Protein AF-A0ABD0NI26-F1 (afdb_mono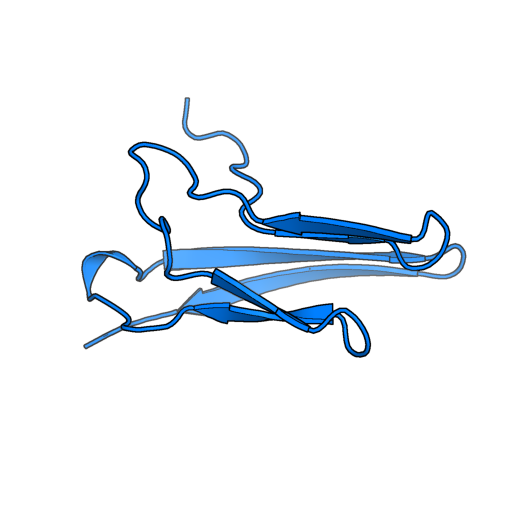mer)

Radius of gyration: 13.02 Å; Cα contacts (8 Å, |Δi|>4): 105; chains: 1; bounding box: 32×22×35 Å

Secondary structure (DSSP, 8-state):
-------EEEETTTTEEEE---GGGTTTT-EEE-TTT--EEE-S--GGG-EEEEEEEE-SS-EEEEEEEE---

InterPro domains:
  IPR013783 Immunoglobulin-like fold [G3DSA:2.60.40.10] (1-73)
  IPR036179 Immunoglobulin-like domain superfamily [SSF48726] (23-72)

Nearest PDB structures (foldseek):
  1a7b-assembly1_A  TM=7.663E-01  e=9.475E-02  Rattus norvegicus
  1cdc-assembly1_A  TM=8.011E-01  e=2.111E-01  Rattus norvegicus
  4u7m-assembly1_A  TM=7.378E-01  e=3.457E-01  Homo sapiens
  2wim-assembly1_A  TM=7.732E-01  e=5.322E-01  Homo sapiens

Structure (mmCIF, N/CA/C/O backbone):
data_AF-A0ABD0NI26-F1
#
_entry.id   AF-A0ABD0NI26-F1
#
loop_
_atom_site.group_PDB
_atom_site.id
_atom_site.type_symbol
_atom_site.label_atom_id
_atom_site.label_alt_id
_atom_site.label_comp_id
_atom_site.label_asym_id
_atom_site.label_entity_id
_atom_site.label_seq_id
_atom_site.pdbx_PDB_ins_code
_atom_site.Cartn_x
_atom_site.Cartn_y
_atom_site.Cartn_z
_atom_site.occupancy
_atom_site.B_iso_or_equiv
_atom_site.auth_seq_id
_atom_site.auth_comp_id
_atom_site.auth_asym_id
_atom_site.auth_atom_id
_atom_site.pdbx_PDB_model_num
ATOM 1 N N . MET A 1 1 ? -21.274 -2.642 -6.283 1.00 36.91 1 MET A N 1
ATOM 2 C CA . MET A 1 1 ? -20.144 -2.729 -7.235 1.00 36.91 1 MET A CA 1
ATOM 3 C C . MET A 1 1 ? -18.866 -2.293 -6.516 1.00 36.91 1 MET A C 1
ATOM 5 O O . MET A 1 1 ? -18.562 -1.112 -6.502 1.00 36.91 1 MET A O 1
ATOM 9 N N . PHE A 1 2 ? -18.142 -3.206 -5.859 1.00 36.47 2 PHE A N 1
ATOM 10 C CA . PHE A 1 2 ? -16.888 -2.882 -5.153 1.00 36.47 2 PHE A CA 1
ATOM 11 C C . PHE A 1 2 ? -15.693 -3.158 -6.076 1.00 36.47 2 PHE A C 1
ATOM 13 O O . PHE A 1 2 ? -14.954 -4.123 -5.909 1.00 36.47 2 PHE A O 1
ATOM 20 N N . GLY A 1 3 ? -15.579 -2.370 -7.145 1.00 48.50 3 GLY A N 1
ATOM 21 C CA . GLY A 1 3 ? -14.537 -2.529 -8.157 1.00 48.50 3 GLY A CA 1
ATOM 22 C C . GLY A 1 3 ? -13.364 -1.588 -7.900 1.00 48.50 3 GLY A C 1
ATOM 23 O O . GLY A 1 3 ? -13.505 -0.385 -8.069 1.00 48.50 3 GLY A O 1
ATOM 24 N N . ASN A 1 4 ? -12.211 -2.146 -7.525 1.00 66.31 4 ASN A N 1
ATOM 25 C CA . ASN A 1 4 ? -10.874 -1.546 -7.638 1.00 66.31 4 ASN A CA 1
ATOM 26 C C . ASN A 1 4 ? -10.726 -0.094 -7.147 1.00 66.31 4 ASN A C 1
ATOM 28 O O . ASN A 1 4 ? -10.325 0.786 -7.908 1.00 66.31 4 ASN A O 1
ATOM 32 N N . THR A 1 5 ? -10.965 0.162 -5.861 1.00 85.81 5 THR A N 1
ATOM 33 C CA . THR A 1 5 ? -10.456 1.404 -5.268 1.00 85.81 5 THR A CA 1
ATOM 34 C C . THR A 1 5 ? -8.931 1.383 -5.273 1.00 85.81 5 THR A C 1
ATOM 36 O O . THR A 1 5 ? -8.314 0.582 -4.573 1.00 85.81 5 THR A O 1
ATOM 39 N N . VAL A 1 6 ? -8.326 2.289 -6.036 1.00 91.50 6 VAL A N 1
ATOM 40 C CA . VAL A 1 6 ? -6.898 2.589 -5.937 1.00 91.50 6 VAL A CA 1
ATOM 41 C C . VAL A 1 6 ? -6.708 3.559 -4.779 1.00 91.50 6 VAL A C 1
ATOM 43 O O . VAL A 1 6 ? -7.236 4.667 -4.812 1.00 91.50 6 VAL A O 1
ATOM 46 N N . ILE A 1 7 ? -5.979 3.133 -3.749 1.00 93.88 7 ILE A N 1
ATOM 47 C CA . ILE A 1 7 ? -5.648 3.982 -2.593 1.00 93.88 7 ILE A CA 1
ATOM 48 C C . ILE A 1 7 ? -4.291 4.672 -2.754 1.00 93.88 7 ILE A C 1
ATOM 50 O O . ILE A 1 7 ? -4.061 5.707 -2.137 1.00 93.88 7 ILE A O 1
ATOM 54 N N . ALA A 1 8 ? -3.415 4.144 -3.615 1.00 95.19 8 ALA A N 1
ATOM 55 C CA . ALA A 1 8 ? -2.165 4.788 -3.988 1.00 95.19 8 ALA A CA 1
ATOM 56 C C . ALA A 1 8 ? -1.722 4.407 -5.405 1.00 95.19 8 ALA A C 1
ATOM 58 O O . ALA A 1 8 ? -1.899 3.266 -5.837 1.00 95.19 8 ALA A O 1
ATOM 59 N N . GLU A 1 9 ? -1.114 5.362 -6.100 1.00 95.06 9 GLU A N 1
ATOM 60 C CA . GLU A 1 9 ? -0.465 5.195 -7.396 1.00 95.06 9 GLU A CA 1
ATOM 61 C C . GLU A 1 9 ? 0.949 5.784 -7.327 1.00 95.06 9 GLU A C 1
ATOM 63 O O . GLU A 1 9 ? 1.150 6.906 -6.859 1.00 95.06 9 GLU A O 1
ATOM 68 N N . PHE A 1 10 ? 1.922 5.022 -7.824 1.00 94.56 10 PHE A N 1
ATOM 69 C CA . PHE A 1 10 ? 3.319 5.424 -7.931 1.00 94.56 10 PHE A CA 1
ATOM 70 C C . PHE A 1 10 ? 3.801 5.183 -9.363 1.00 94.56 10 PHE A C 1
ATOM 72 O O . PHE A 1 10 ? 3.901 4.040 -9.812 1.00 94.56 10 PHE A O 1
ATOM 79 N N . ASN A 1 11 ? 4.120 6.259 -10.081 1.00 93.62 11 ASN A N 1
ATOM 80 C CA . ASN A 1 11 ? 4.682 6.206 -11.423 1.00 93.62 11 ASN A CA 1
ATOM 81 C C . ASN A 1 11 ? 5.987 7.001 -11.477 1.00 93.62 11 ASN A C 1
ATOM 83 O O . ASN A 1 11 ? 5.997 8.230 -11.557 1.00 93.62 11 ASN A O 1
ATOM 87 N N . ARG A 1 12 ? 7.100 6.264 -11.485 1.00 89.69 12 ARG A N 1
ATOM 88 C CA . ARG A 1 12 ? 8.448 6.837 -11.509 1.00 89.69 12 ARG A CA 1
ATOM 89 C C . ARG A 1 12 ? 8.758 7.592 -12.803 1.00 89.69 12 ARG A C 1
ATOM 91 O O . ARG A 1 12 ? 9.435 8.610 -12.754 1.00 89.69 12 ARG A O 1
ATOM 98 N N . THR A 1 13 ? 8.282 7.103 -13.949 1.00 90.69 13 THR A N 1
ATOM 99 C CA . THR A 1 13 ? 8.600 7.675 -15.268 1.00 90.69 13 THR A CA 1
ATOM 100 C C . THR A 1 13 ? 7.877 8.996 -15.497 1.00 90.69 13 THR A C 1
ATOM 102 O O . THR A 1 13 ? 8.482 9.947 -15.973 1.00 90.69 13 THR A O 1
ATOM 105 N N . ALA A 1 14 ? 6.599 9.063 -15.127 1.00 92.31 14 ALA A N 1
ATOM 106 C CA . ALA A 1 14 ? 5.786 10.270 -15.248 1.00 92.31 14 ALA A CA 1
ATOM 107 C C . ALA A 1 14 ? 5.896 11.202 -14.027 1.00 92.31 14 ALA A C 1
ATOM 109 O O . ALA A 1 14 ? 5.206 12.215 -13.988 1.00 92.31 14 ALA A O 1
ATOM 110 N N . GLN A 1 15 ? 6.701 10.838 -13.017 1.00 90.38 15 GLN A N 1
ATOM 111 C CA . GLN A 1 15 ? 6.783 11.526 -11.719 1.00 90.38 15 GLN A CA 1
ATOM 112 C C . GLN A 1 15 ? 5.403 11.780 -11.086 1.00 90.38 15 GLN A C 1
ATOM 114 O O . GLN A 1 15 ? 5.151 12.818 -10.476 1.00 90.38 15 GLN A O 1
ATOM 119 N N . ARG A 1 16 ? 4.48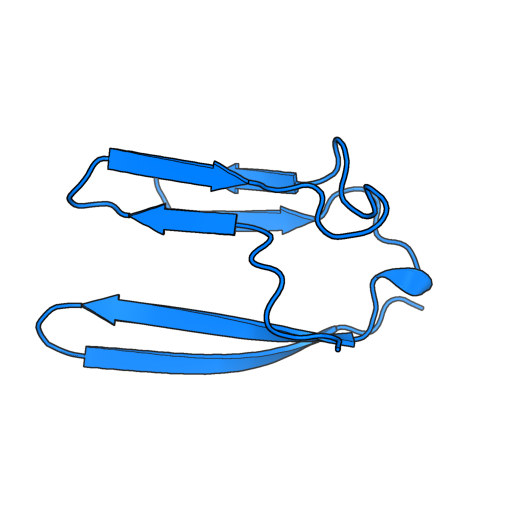6 10.821 -11.250 1.00 92.56 16 ARG A N 1
ATOM 120 C CA . ARG A 1 16 ? 3.120 10.913 -10.734 1.00 92.56 16 ARG A CA 1
ATOM 121 C C . ARG A 1 16 ? 3.005 10.077 -9.471 1.00 92.56 16 ARG A C 1
ATOM 123 O O . ARG A 1 16 ? 3.166 8.857 -9.509 1.00 92.56 16 ARG A O 1
ATOM 130 N N . PHE A 1 17 ? 2.673 10.745 -8.375 1.00 93.62 17 PHE A N 1
ATOM 131 C CA . PH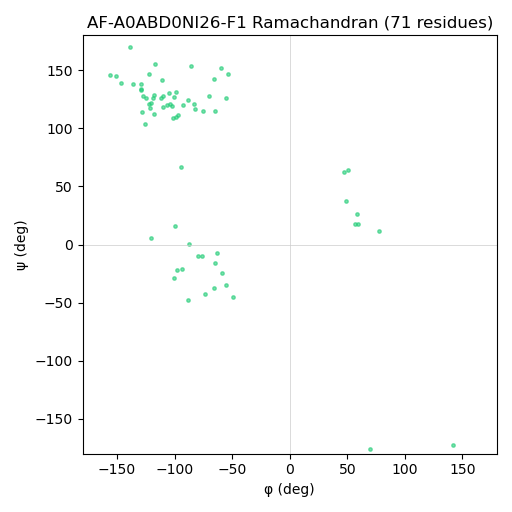E A 1 17 ? 2.452 10.138 -7.069 1.00 93.62 17 PHE A CA 1
ATOM 132 C C . PHE A 1 17 ? 1.095 10.593 -6.562 1.00 93.62 17 PHE A C 1
ATOM 134 O O . PHE A 1 17 ? 0.784 11.785 -6.586 1.00 93.62 17 PHE A O 1
ATOM 141 N N . HIS A 1 18 ? 0.258 9.649 -6.162 1.00 92.88 18 HIS A N 1
ATOM 142 C CA . HIS A 1 18 ? -1.094 9.967 -5.739 1.00 92.88 18 HIS A CA 1
ATOM 143 C C . HIS A 1 18 ? -1.548 9.020 -4.640 1.00 92.88 18 HIS A C 1
ATOM 145 O O . HIS A 1 18 ? -1.320 7.816 -4.724 1.00 92.88 18 HIS A O 1
ATOM 151 N N . THR A 1 19 ? -2.238 9.561 -3.642 1.00 95.25 19 THR A N 1
ATOM 152 C CA . THR A 1 19 ? -2.982 8.791 -2.647 1.00 95.25 19 THR A CA 1
ATOM 153 C C . THR A 1 19 ? -4.444 9.215 -2.667 1.00 95.25 19 THR A C 1
ATOM 155 O O . THR A 1 19 ? -4.779 10.373 -2.919 1.00 95.25 19 THR A O 1
ATOM 158 N N . SER A 1 20 ? -5.327 8.260 -2.401 1.00 93.31 20 SER A N 1
ATOM 159 C CA . SER A 1 20 ? -6.768 8.467 -2.350 1.00 93.31 20 SER A CA 1
ATOM 160 C C . SER A 1 20 ? -7.309 7.889 -1.057 1.00 93.31 20 SER A C 1
ATOM 162 O O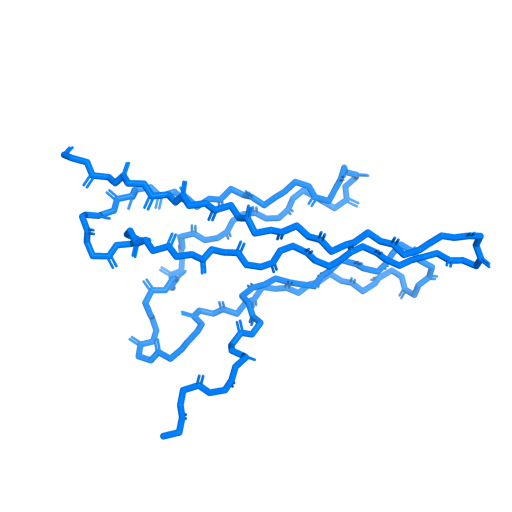 . SER A 1 20 ? -7.011 6.754 -0.693 1.00 93.31 20 SER A O 1
ATOM 164 N N . ALA A 1 21 ? -8.165 8.653 -0.381 1.00 90.12 21 ALA A N 1
ATOM 165 C CA . ALA A 1 21 ? -8.807 8.217 0.855 1.00 90.12 21 ALA A CA 1
ATOM 166 C C . ALA A 1 21 ? -9.737 6.999 0.670 1.00 90.12 21 ALA A C 1
ATOM 168 O O . ALA A 1 21 ? -10.226 6.453 1.660 1.00 90.12 21 ALA A O 1
ATOM 169 N N . GLY A 1 22 ? -9.973 6.580 -0.575 1.00 87.00 22 GLY A N 1
ATOM 170 C CA . GLY A 1 22 ? -10.889 5.507 -0.925 1.00 87.00 22 GLY A CA 1
ATOM 171 C C . GLY A 1 22 ? -12.362 5.875 -0.708 1.00 87.00 22 GLY A C 1
ATOM 172 O O . GLY A 1 22 ? -12.678 7.021 -0.363 1.00 87.00 22 GLY A O 1
ATOM 173 N N . PRO A 1 23 ? -13.276 4.910 -0.919 1.00 82.44 23 PRO A N 1
ATOM 174 C CA . PRO A 1 23 ? -14.682 5.043 -0.586 1.00 82.44 23 PRO A CA 1
ATOM 175 C C . PRO A 1 23 ? -14.843 5.457 0.870 1.00 82.44 23 PRO A C 1
ATOM 177 O O . PRO A 1 23 ? -14.029 5.097 1.727 1.00 82.44 23 PRO A O 1
ATOM 180 N N . ASP A 1 24 ? -15.880 6.246 1.129 1.00 86.25 24 ASP A N 1
ATOM 181 C CA . ASP A 1 24 ? -16.269 6.679 2.473 1.00 86.25 24 ASP A CA 1
ATOM 182 C C . ASP A 1 24 ? -15.165 7.402 3.252 1.00 86.25 24 ASP A C 1
ATOM 184 O O . ASP A 1 24 ? -15.237 7.528 4.473 1.00 86.25 24 ASP A O 1
ATOM 188 N N . LYS A 1 25 ? -14.128 7.892 2.555 1.00 87.81 25 LYS A N 1
ATOM 189 C CA . LYS A 1 25 ? -12.982 8.570 3.170 1.00 87.81 25 LYS A CA 1
ATOM 190 C C . LYS A 1 25 ? -12.253 7.693 4.201 1.00 87.81 25 LYS A C 1
ATOM 192 O O . LYS A 1 25 ? -11.595 8.216 5.103 1.00 87.81 25 LYS A O 1
ATOM 197 N N . ARG A 1 26 ? -12.324 6.360 4.061 1.00 89.31 26 ARG A N 1
ATOM 198 C CA . ARG A 1 26 ? -11.752 5.383 5.008 1.00 89.31 26 ARG A CA 1
ATOM 199 C C . ARG A 1 26 ? -10.304 5.699 5.361 1.00 89.31 26 ARG A C 1
ATOM 201 O O . ARG A 1 26 ? -9.942 5.673 6.533 1.00 89.31 26 ARG A O 1
ATOM 208 N N . PHE A 1 27 ? -9.476 6.031 4.379 1.00 93.12 27 PHE A N 1
ATOM 209 C CA . PHE A 1 27 ? -8.045 6.273 4.567 1.00 93.12 27 PHE A CA 1
ATOM 210 C C . PHE A 1 27 ? -7.671 7.762 4.643 1.00 93.12 27 PHE A C 1
ATOM 212 O O . PHE A 1 27 ? -6.503 8.124 4.498 1.00 93.12 27 PHE A O 1
ATOM 219 N N . THR A 1 28 ? -8.638 8.658 4.866 1.00 93.38 28 THR A N 1
ATOM 220 C CA . THR A 1 28 ? -8.366 10.099 4.970 1.00 93.38 28 THR A CA 1
ATOM 221 C C . THR A 1 28 ? -7.323 10.393 6.042 1.00 93.38 28 THR A C 1
ATOM 223 O O . THR A 1 28 ? -7.499 10.010 7.195 1.00 93.38 28 THR A O 1
ATOM 226 N N . ARG A 1 29 ? -6.263 11.119 5.652 1.00 94.19 29 ARG A N 1
ATOM 227 C CA . ARG A 1 29 ? -5.118 11.499 6.505 1.00 94.19 29 ARG A CA 1
ATOM 228 C C . ARG A 1 29 ? -4.349 10.314 7.111 1.00 94.19 29 ARG A C 1
ATOM 230 O O . ARG A 1 29 ? -3.626 10.507 8.078 1.00 94.19 29 ARG A O 1
ATOM 237 N N . ARG A 1 30 ? -4.510 9.106 6.562 1.00 96.12 30 ARG A N 1
ATOM 238 C CA . ARG A 1 30 ? -3.862 7.880 7.056 1.00 96.12 30 ARG A CA 1
ATOM 239 C C . ARG A 1 30 ? -2.960 7.203 6.027 1.00 96.12 30 ARG A C 1
ATOM 241 O O . ARG A 1 30 ? -2.500 6.101 6.280 1.00 96.12 30 ARG A O 1
ATOM 248 N N . LEU A 1 31 ? -2.745 7.816 4.862 1.00 96.38 31 LEU A N 1
ATOM 249 C CA . LEU A 1 31 ? -1.877 7.280 3.811 1.00 96.38 31 LEU A CA 1
ATOM 250 C C . LEU A 1 31 ? -0.638 8.147 3.664 1.00 96.38 31 LEU A C 1
ATOM 252 O O . LEU A 1 31 ? -0.754 9.344 3.403 1.00 96.38 31 LEU A O 1
ATOM 256 N N . GLU A 1 32 ? 0.523 7.516 3.750 1.00 96.62 32 GLU A N 1
ATOM 257 C CA . GLU A 1 32 ? 1.819 8.133 3.488 1.00 96.62 32 GLU A CA 1
ATOM 258 C C . GLU A 1 32 ? 2.508 7.346 2.373 1.00 96.62 32 GLU A C 1
ATOM 260 O O . GLU A 1 32 ? 2.701 6.137 2.493 1.00 96.62 32 GLU A O 1
ATOM 265 N N . LEU A 1 33 ? 2.829 8.017 1.264 1.00 95.81 33 LEU A N 1
ATOM 266 C CA . LEU A 1 33 ? 3.514 7.416 0.122 1.00 95.81 33 LEU A CA 1
ATOM 267 C C . LEU A 1 33 ? 4.930 7.983 0.036 1.00 95.81 33 LEU A C 1
ATOM 269 O O . LEU A 1 33 ? 5.113 9.180 -0.173 1.00 95.81 33 LEU A O 1
ATOM 273 N N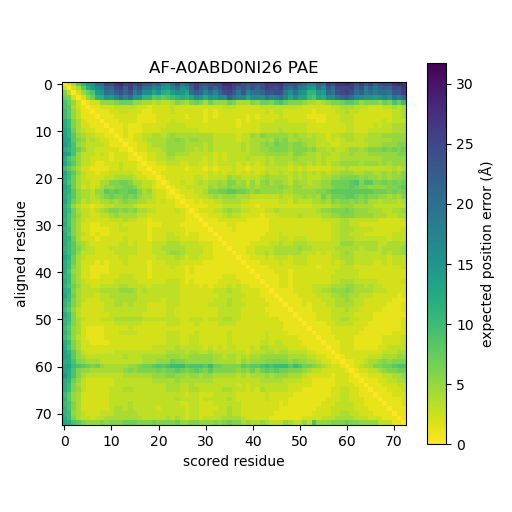 . ASP A 1 34 ? 5.929 7.120 0.159 1.00 95.19 34 ASP A N 1
ATOM 274 C CA . ASP A 1 34 ? 7.322 7.478 -0.074 1.00 95.19 34 ASP A CA 1
ATOM 275 C C . ASP A 1 34 ? 7.574 7.604 -1.587 1.00 95.19 34 ASP A C 1
ATOM 277 O O . ASP A 1 34 ? 7.502 6.630 -2.339 1.00 9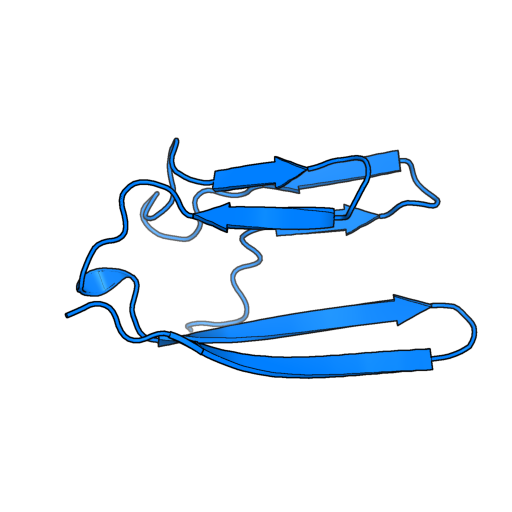5.19 34 ASP A O 1
ATOM 281 N N . HIS A 1 35 ? 7.882 8.818 -2.046 1.00 91.69 35 HIS A N 1
ATOM 282 C CA . HIS A 1 35 ? 8.104 9.117 -3.465 1.00 91.69 35 HIS A CA 1
ATOM 283 C C . HIS A 1 35 ? 9.468 8.637 -4.003 1.00 91.69 35 HIS A C 1
ATOM 285 O O . HIS A 1 35 ? 9.685 8.660 -5.216 1.00 91.69 35 HIS A O 1
ATOM 291 N N . GLN A 1 36 ? 10.388 8.193 -3.142 1.00 90.69 36 GLN A N 1
ATOM 292 C CA . GLN A 1 36 ? 11.663 7.592 -3.540 1.00 90.69 36 GLN A CA 1
ATOM 293 C C . GLN A 1 36 ? 11.525 6.082 -3.733 1.00 90.69 36 GLN A C 1
ATOM 295 O O . GLN A 1 36 ? 11.973 5.544 -4.749 1.00 90.69 36 GLN A O 1
ATOM 300 N N . THR A 1 37 ? 10.902 5.400 -2.768 1.00 91.94 37 THR A N 1
ATOM 301 C CA . THR A 1 37 ? 10.835 3.928 -2.740 1.00 91.94 37 THR A CA 1
ATOM 302 C C . THR A 1 37 ? 9.529 3.361 -3.297 1.00 91.94 37 THR A C 1
ATOM 304 O O . THR A 1 37 ? 9.498 2.207 -3.725 1.00 91.94 37 THR A O 1
ATOM 307 N N . GLY A 1 38 ? 8.458 4.158 -3.325 1.00 92.00 38 GLY A N 1
ATOM 308 C CA . GLY A 1 38 ? 7.102 3.702 -3.638 1.00 92.00 38 GLY A CA 1
ATOM 309 C C . GLY A 1 38 ? 6.415 2.978 -2.477 1.00 92.00 38 GLY A C 1
ATOM 310 O O . GLY A 1 38 ? 5.378 2.346 -2.685 1.00 92.00 38 GLY A O 1
ATOM 311 N N . SER A 1 39 ? 6.981 3.046 -1.268 1.00 94.69 39 SER A N 1
ATOM 312 C CA . SER A 1 39 ? 6.400 2.430 -0.072 1.00 94.69 39 SER A CA 1
ATOM 313 C C . SER A 1 39 ? 5.135 3.169 0.352 1.00 94.69 39 SER A C 1
ATOM 315 O O . SER A 1 39 ? 5.156 4.386 0.524 1.00 94.69 39 SER A O 1
ATOM 317 N N . LEU A 1 40 ? 4.038 2.432 0.535 1.00 95.56 40 LEU A N 1
ATOM 318 C CA . LEU A 1 40 ? 2.787 2.955 1.077 1.00 95.56 40 LEU A CA 1
ATOM 319 C C . LEU A 1 40 ? 2.632 2.516 2.533 1.00 95.56 40 LEU A C 1
ATOM 321 O O . LEU A 1 40 ? 2.535 1.320 2.812 1.00 95.56 40 LEU A O 1
ATOM 325 N N . THR A 1 41 ? 2.524 3.485 3.432 1.00 96.44 41 THR A N 1
ATOM 326 C CA . THR A 1 41 ? 2.231 3.272 4.850 1.00 96.44 41 THR A CA 1
ATOM 327 C C . THR A 1 41 ? 0.786 3.668 5.138 1.00 96.44 41 THR A C 1
ATOM 329 O O . THR A 1 41 ? 0.344 4.756 4.765 1.00 96.44 41 THR A O 1
ATOM 332 N N . ILE A 1 42 ? 0.048 2.785 5.820 1.00 95.75 42 ILE A N 1
ATOM 333 C CA . ILE A 1 42 ? -1.271 3.088 6.388 1.00 95.75 42 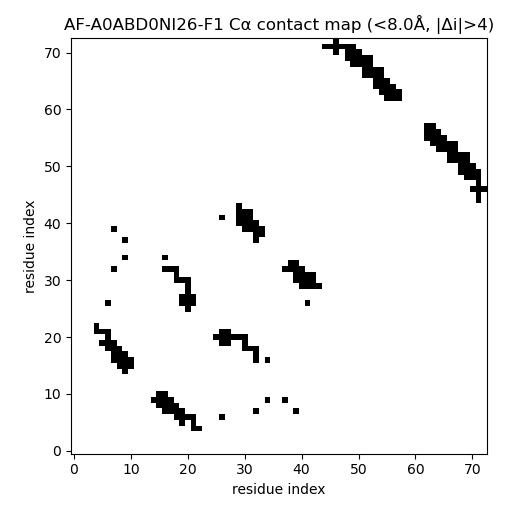ILE A CA 1
ATOM 334 C C . ILE A 1 42 ? -1.084 3.340 7.886 1.00 95.75 42 ILE A C 1
ATOM 336 O O . ILE A 1 42 ? -0.797 2.410 8.639 1.00 95.75 42 ILE A O 1
ATOM 340 N N . THR A 1 43 ? -1.214 4.589 8.327 1.00 96.81 43 THR A N 1
ATOM 341 C CA . THR A 1 43 ? -1.024 4.972 9.733 1.00 96.81 43 THR A CA 1
ATOM 342 C C . THR A 1 43 ? -2.307 4.798 10.544 1.00 96.81 43 THR A C 1
ATOM 344 O O . THR A 1 43 ? -3.418 4.863 10.012 1.00 96.81 43 THR A O 1
ATOM 347 N N . ASN A 1 44 ? -2.161 4.580 11.857 1.00 95.25 44 ASN A N 1
ATOM 348 C CA . ASN A 1 44 ? -3.278 4.350 12.782 1.00 95.25 44 ASN A CA 1
ATOM 349 C C . ASN A 1 44 ? -4.253 3.257 12.270 1.00 95.25 44 ASN A C 1
ATOM 351 O O . ASN A 1 44 ? -5.404 3.573 11.924 1.00 95.25 44 ASN A O 1
ATOM 355 N N . PRO A 1 45 ? -3.778 1.999 12.138 1.00 93.44 45 PRO A N 1
ATOM 356 C CA . PRO A 1 45 ? -4.566 0.903 11.586 1.00 93.44 45 PRO A CA 1
ATOM 357 C C . PRO A 1 45 ? -5.756 0.570 12.489 1.00 93.44 45 PRO A C 1
ATOM 359 O O . PRO A 1 45 ? -5.664 0.611 13.714 1.00 93.44 45 PRO A O 1
ATOM 362 N N . ARG A 1 46 ? -6.887 0.230 11.874 1.00 94.38 46 ARG A N 1
ATOM 363 C CA . ARG A 1 46 ? -8.124 -0.181 12.552 1.00 94.38 46 ARG A CA 1
ATOM 364 C C . ARG A 1 46 ? -8.461 -1.614 12.164 1.00 94.38 46 ARG A C 1
ATOM 366 O O . ARG A 1 46 ? -8.121 -2.042 11.066 1.00 94.38 46 ARG A O 1
ATOM 373 N N . THR A 1 47 ? -9.208 -2.334 12.996 1.00 95.69 47 THR A N 1
ATOM 374 C CA . THR A 1 47 ? -9.704 -3.686 12.657 1.00 95.69 47 THR A CA 1
ATOM 375 C C . THR A 1 47 ? -10.495 -3.689 11.345 1.00 95.69 47 THR A C 1
ATOM 377 O O . THR A 1 47 ? -10.345 -4.593 10.524 1.00 95.69 47 THR A O 1
ATOM 380 N N . THR A 1 48 ? -11.236 -2.607 11.079 1.00 92.44 48 THR A N 1
ATOM 381 C CA . THR A 1 48 ? -11.945 -2.366 9.817 1.00 92.44 48 THR A CA 1
ATOM 382 C C . THR A 1 48 ? -11.027 -2.190 8.617 1.00 92.44 48 THR A C 1
ATOM 384 O O . THR A 1 48 ? -11.526 -2.234 7.504 1.00 92.44 48 THR A O 1
ATOM 387 N N . ASP A 1 49 ? -9.725 -1.943 8.796 1.00 92.38 49 ASP A N 1
ATOM 388 C CA . ASP A 1 49 ? -8.724 -1.852 7.723 1.00 92.38 49 ASP A CA 1
ATOM 389 C C . ASP A 1 49 ? -8.247 -3.225 7.230 1.00 92.38 49 ASP A C 1
ATOM 391 O O . ASP A 1 49 ? -7.603 -3.305 6.185 1.00 92.38 49 ASP A O 1
ATOM 395 N N . SER A 1 50 ? -8.615 -4.303 7.926 1.00 94.88 50 SER A N 1
ATOM 396 C CA . SER A 1 50 ? -8.333 -5.671 7.493 1.00 94.88 50 SER A CA 1
ATOM 397 C C . SER A 1 50 ? -8.965 -5.985 6.134 1.00 94.88 50 SER A C 1
ATOM 399 O O . SER A 1 50 ? -9.997 -5.422 5.750 1.00 94.88 50 SER A O 1
ATOM 401 N N . GLY A 1 51 ? -8.339 -6.902 5.403 1.00 93.88 51 GLY A N 1
ATOM 402 C CA . GLY A 1 51 ? -8.796 -7.370 4.101 1.00 93.88 51 GLY A CA 1
ATOM 403 C C . GLY A 1 51 ? -7.653 -7.623 3.125 1.00 93.88 51 GLY A C 1
ATOM 404 O O . GLY A 1 51 ? -6.473 -7.557 3.474 1.00 93.88 51 GLY A O 1
ATOM 405 N N . ASP A 1 52 ? -8.024 -7.900 1.878 1.00 94.62 52 ASP A N 1
ATOM 406 C CA . ASP A 1 52 ? -7.080 -8.197 0.806 1.00 94.62 52 ASP A CA 1
ATOM 407 C C . ASP A 1 52 ? -6.690 -6.941 0.024 1.00 94.62 52 ASP A C 1
ATOM 409 O O . ASP A 1 52 ? -7.511 -6.299 -0.639 1.00 94.62 52 ASP A O 1
ATOM 413 N N . TYR A 1 53 ? -5.397 -6.638 0.030 1.00 93.56 53 TYR A N 1
ATOM 414 C CA . TYR A 1 53 ? -4.791 -5.547 -0.720 1.00 93.56 53 TYR A CA 1
ATOM 415 C C . TYR A 1 53 ? -4.122 -6.093 -1.979 1.00 93.56 53 TYR A C 1
ATOM 417 O O . TYR A 1 53 ? -3.291 -7.000 -1.924 1.00 93.56 53 TYR A O 1
ATOM 425 N N . LYS A 1 54 ? -4.468 -5.536 -3.142 1.00 94.81 54 LYS A N 1
ATOM 426 C CA . LYS A 1 54 ? -3.904 -5.954 -4.434 1.00 94.81 54 LYS A CA 1
ATOM 427 C C . LYS A 1 54 ? -2.789 -5.001 -4.856 1.00 94.81 54 LYS A C 1
ATOM 429 O O . LYS A 1 54 ? -3.059 -3.872 -5.256 1.00 94.81 54 LYS A O 1
ATOM 434 N N . LEU A 1 55 ? -1.551 -5.480 -4.822 1.00 94.19 55 LEU A N 1
ATOM 435 C CA . LEU A 1 55 ? -0.374 -4.788 -5.335 1.00 94.19 55 LEU A CA 1
ATOM 436 C C . LEU A 1 55 ? -0.177 -5.123 -6.816 1.00 94.19 55 LEU A C 1
ATOM 438 O O . LEU A 1 55 ? -0.044 -6.294 -7.180 1.00 94.19 55 LEU A O 1
ATOM 442 N N . LYS A 1 56 ? -0.121 -4.089 -7.659 1.00 94.31 56 LYS A N 1
ATOM 443 C CA . LYS A 1 56 ? 0.200 -4.203 -9.085 1.00 94.31 56 LYS A CA 1
ATOM 444 C C . LYS A 1 56 ? 1.428 -3.359 -9.392 1.00 94.31 56 LYS A C 1
ATOM 446 O O . LYS A 1 56 ? 1.388 -2.144 -9.244 1.00 94.31 56 LYS A O 1
ATOM 451 N N . ILE A 1 57 ? 2.504 -4.001 -9.831 1.00 93.50 57 ILE A N 1
ATOM 452 C CA . ILE A 1 57 ? 3.727 -3.334 -10.283 1.00 93.50 57 ILE A CA 1
ATOM 453 C C . ILE A 1 57 ? 3.929 -3.701 -11.747 1.00 93.50 57 ILE A C 1
ATOM 455 O O . ILE A 1 57 ? 3.907 -4.876 -12.109 1.00 93.50 57 ILE A O 1
ATOM 459 N N . SER A 1 58 ? 4.132 -2.705 -12.600 1.00 92.94 58 SER A N 1
ATOM 460 C CA . SER A 1 58 ? 4.369 -2.905 -14.029 1.00 92.94 58 SER A CA 1
ATOM 461 C C . SER A 1 58 ? 5.604 -2.146 -14.488 1.00 92.94 58 SER A C 1
ATOM 463 O O . SER A 1 58 ? 5.810 -0.991 -14.128 1.00 92.94 58 SER A O 1
ATOM 465 N N . SER A 1 59 ? 6.401 -2.800 -15.322 1.00 91.75 59 SER A N 1
ATOM 466 C CA . SER A 1 59 ? 7.550 -2.240 -16.031 1.00 91.75 59 SER A CA 1
ATOM 467 C C . SER A 1 59 ? 7.560 -2.776 -17.463 1.00 91.75 59 SER A C 1
ATOM 469 O O . SER A 1 59 ? 6.848 -3.732 -17.765 1.00 91.75 59 SER A O 1
ATOM 471 N N . SER A 1 60 ? 8.415 -2.228 -18.328 1.00 92.38 60 SER A N 1
ATOM 472 C CA . SER A 1 60 ? 8.581 -2.726 -19.703 1.00 92.38 60 SER A CA 1
ATOM 473 C C . SER A 1 60 ? 9.020 -4.193 -19.784 1.00 92.38 60 SER A C 1
ATOM 475 O O . SER A 1 60 ? 8.778 -4.847 -20.790 1.00 92.38 60 SER A O 1
ATOM 477 N N . ARG A 1 61 ? 9.667 -4.717 -18.733 1.00 94.12 61 ARG A N 1
ATOM 478 C CA . ARG A 1 61 ? 10.214 -6.082 -18.699 1.00 94.12 61 ARG A CA 1
ATOM 479 C C . ARG A 1 61 ? 9.334 -7.078 -17.951 1.00 94.12 61 ARG A C 1
ATOM 481 O O . ARG A 1 61 ? 9.404 -8.272 -18.221 1.00 94.12 61 ARG A O 1
ATOM 488 N N . ARG A 1 62 ? 8.562 -6.619 -16.963 1.00 94.81 62 ARG A N 1
ATOM 489 C CA . ARG A 1 62 ? 7.803 -7.502 -16.068 1.00 94.81 62 ARG A CA 1
ATOM 490 C C . ARG A 1 62 ? 6.605 -6.803 -15.443 1.00 94.81 62 ARG A C 1
ATOM 492 O O . ARG A 1 62 ? 6.693 -5.635 -15.060 1.00 94.81 62 ARG A O 1
ATOM 499 N N . SER A 1 63 ? 5.539 -7.575 -15.251 1.00 94.75 63 SER A N 1
ATOM 500 C CA . SER A 1 63 ? 4.428 -7.250 -14.361 1.00 94.75 63 SER A CA 1
ATOM 501 C C . SER A 1 63 ? 4.415 -8.195 -13.157 1.00 94.75 63 SER A C 1
ATOM 503 O O . SER A 1 63 ? 4.717 -9.384 -13.276 1.00 94.75 63 SER A O 1
ATOM 505 N N . ILE A 1 64 ? 4.097 -7.650 -11.988 1.00 95.00 64 ILE A N 1
ATOM 506 C CA . ILE A 1 64 ? 3.913 -8.367 -10.732 1.00 95.00 64 ILE A CA 1
ATOM 507 C C . ILE A 1 64 ? 2.522 -8.012 -10.222 1.00 95.00 64 ILE A C 1
ATOM 509 O O . ILE A 1 64 ? 2.198 -6.839 -10.049 1.00 95.00 64 ILE A O 1
ATOM 513 N N . ASN A 1 65 ? 1.721 -9.037 -9.955 1.00 95.69 65 ASN A N 1
ATOM 514 C CA . ASN A 1 65 ? 0.457 -8.911 -9.247 1.00 95.69 65 ASN A CA 1
ATOM 515 C C . ASN A 1 65 ? 0.567 -9.742 -7.973 1.00 95.69 65 ASN A C 1
ATOM 517 O O . ASN A 1 65 ? 0.917 -10.921 -8.037 1.00 95.69 65 ASN A O 1
ATOM 521 N N . ARG A 1 66 ? 0.302 -9.130 -6.822 1.00 95.62 66 ARG A N 1
ATOM 522 C CA . ARG A 1 66 ? 0.342 -9.809 -5.529 1.00 95.62 66 ARG A CA 1
ATOM 523 C C . ARG A 1 66 ? -0.867 -9.409 -4.704 1.00 95.62 66 ARG A C 1
ATOM 525 O O . ARG A 1 66 ? -1.224 -8.236 -4.660 1.00 95.62 66 ARG A O 1
ATOM 532 N N . THR A 1 67 ? -1.467 -10.384 -4.041 1.00 96.38 67 THR A N 1
ATOM 533 C CA . THR A 1 67 ? -2.477 -10.138 -3.014 1.00 96.38 67 THR A CA 1
ATOM 534 C C . THR A 1 67 ? -1.796 -10.231 -1.657 1.00 96.38 67 THR A C 1
ATOM 536 O O . THR A 1 67 ? -1.029 -11.162 -1.412 1.00 96.38 67 THR A O 1
ATOM 539 N N . ILE A 1 68 ? -2.026 -9.236 -0.811 1.00 95.44 68 ILE A N 1
ATOM 540 C CA . ILE A 1 68 ? -1.519 -9.153 0.554 1.00 95.44 68 ILE A CA 1
ATOM 541 C C . ILE A 1 68 ? -2.742 -9.145 1.461 1.00 95.44 68 ILE A C 1
ATOM 543 O O . ILE A 1 68 ? -3.515 -8.190 1.442 1.00 95.44 68 ILE A O 1
ATOM 547 N N . THR A 1 69 ? -2.923 -10.210 2.231 1.00 96.62 69 THR A N 1
ATOM 548 C CA . THR A 1 69 ? -3.972 -10.273 3.249 1.00 96.62 69 THR A CA 1
ATOM 549 C C . THR A 1 69 ? -3.457 -9.597 4.509 1.00 96.62 69 THR A C 1
ATOM 551 O O . THR A 1 69 ? -2.418 -9.981 5.047 1.00 96.62 69 THR A O 1
ATOM 554 N N . VAL A 1 70 ? -4.167 -8.565 4.952 1.00 94.88 70 VAL A N 1
ATOM 555 C CA . VAL A 1 70 ? -3.851 -7.813 6.165 1.00 94.88 70 VAL A CA 1
ATOM 556 C C . VAL A 1 70 ? -4.921 -8.111 7.202 1.00 94.88 70 VAL A C 1
ATOM 558 O O . VAL A 1 70 ? -6.110 -7.937 6.932 1.00 94.88 70 VAL A O 1
ATOM 561 N N . THR A 1 71 ? -4.487 -8.506 8.394 1.00 96.88 71 THR A N 1
ATOM 562 C CA . THR A 1 71 ? -5.353 -8.687 9.560 1.00 96.88 71 THR A CA 1
ATOM 563 C C . THR A 1 71 ? -4.867 -7.766 10.664 1.0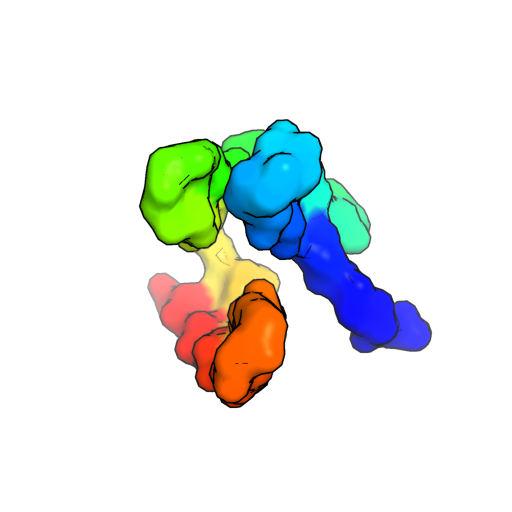0 96.88 71 THR A C 1
ATOM 565 O O . THR A 1 71 ? -3.711 -7.845 11.074 1.00 96.88 71 THR A O 1
ATOM 568 N N . VAL A 1 72 ? -5.749 -6.889 11.130 1.00 95.88 72 VAL A N 1
ATOM 569 C CA . VAL A 1 72 ? -5.532 -6.025 12.292 1.00 95.88 72 VAL A CA 1
ATOM 570 C C . VAL A 1 72 ? -6.387 -6.582 13.428 1.00 95.88 72 VAL A C 1
ATOM 572 O O . VAL A 1 72 ? -7.605 -6.689 13.271 1.00 95.88 72 VAL A O 1
ATOM 575 N N . THR A 1 73 ? -5.742 -6.964 14.529 1.00 93.50 73 THR A N 1
ATOM 576 C CA . THR A 1 73 ? -6.365 -7.563 15.723 1.00 93.50 73 THR A CA 1
ATOM 577 C C . THR A 1 73 ? -6.406 -6.586 16.878 1.00 93.50 73 THR A C 1
ATOM 579 O O . THR A 1 73 ? -5.369 -5.913 17.076 1.00 93.50 73 THR A O 1
#

Foldseek 3Di:
DPPDDDQWDADPVVLDTDGDCTPPSVQPVQWDADNVPRDIGGPPDDQVNFDWDWDWDDDPVDIDIDIDGDGDD

pLDDT: mean 90.85, std 11.26, range [36.47, 96.88]

Solvent-accessible surface area (backbone atoms only — not comparable to full-atom values): 4841 Å² total; per-residue (Å²): 136,94,74,81,78,64,45,64,49,77,37,82,90,77,70,43,74,48,75,41,33,47,73,92,48,73,40,58,98,24,70,46,73,40,88,87,80,64,49,74,45,7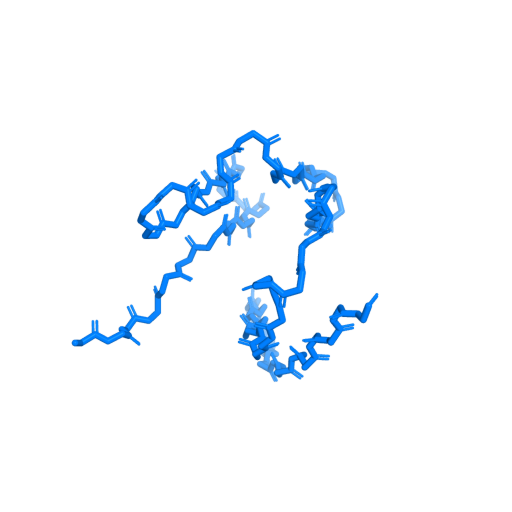2,53,88,81,45,58,86,70,39,47,79,45,79,48,76,48,78,55,99,90,50,75,47,79,46,78,45,79,45,82,49,132

Mean predicted aligned error: 3.99 Å

Sequence (73 aa):
MFGNTVIAEFNRTAQRFHTSAGPDKRFTRRLELDHQTGSLTITNPRTTDSGDYKLKISSSRRSINRTITVTVT

Organism: Cirrhinus mrigala (NCBI:txid683832)